Protein AF-A0A9W6JXA4-F1 (afdb_monomer_lite)

Secondary structure (DSSP, 8-state):
--HHHHHHHHHHHHHHHH--EEEEE-TTS-EEEEETTSS-EEEESSHHHHHHHHHHHTTT-GGGEEE-SSPP----

Radius of gyration: 13.72 Å; chains: 1; bounding box: 45×22×25 Å

Sequence (76 aa):
MKRLKHALAARIVPIANTLRFAVGRDRLGHWIALELQGRGGGFFRSREAALHYAVTECGGRRSAVRLVRRPLLLSL

Structure (mmCIF, N/CA/C/O backbone):
data_AF-A0A9W6JXA4-F1
#
_entry.id   AF-A0A9W6JXA4-F1
#
loop_
_atom_site.group_PDB
_atom_site.id
_atom_site.type_symbol
_atom_site.label_atom_id
_atom_site.label_alt_id
_atom_site.label_comp_id
_atom_site.label_asym_id
_atom_site.label_entity_id
_atom_site.label_seq_id
_atom_site.pdbx_PDB_ins_code
_atom_site.Cartn_x
_atom_site.Cartn_y
_atom_site.Cartn_z
_atom_site.occupancy
_atom_site.B_iso_or_equiv
_atom_site.auth_seq_id
_atom_site.auth_comp_id
_atom_site.auth_asym_id
_atom_site.auth_atom_id
_atom_site.pdbx_PDB_model_num
ATOM 1 N N . MET A 1 1 ? 32.779 4.936 -12.525 1.00 52.25 1 MET A N 1
ATOM 2 C CA . MET A 1 1 ? 31.783 4.394 -11.561 1.00 52.25 1 MET A CA 1
ATOM 3 C C . MET A 1 1 ? 30.335 4.328 -12.120 1.00 52.25 1 MET A C 1
ATOM 5 O O . MET A 1 1 ? 29.390 4.616 -11.395 1.00 52.25 1 MET A O 1
ATOM 9 N N . LYS A 1 2 ? 30.106 3.940 -13.394 1.00 50.28 2 LYS A N 1
ATOM 10 C CA . LYS A 1 2 ? 28.759 3.962 -14.036 1.00 50.28 2 LYS A CA 1
ATOM 11 C C . LYS A 1 2 ? 28.063 2.590 -14.191 1.00 50.28 2 LYS A C 1
ATOM 13 O O . LYS A 1 2 ? 26.857 2.558 -14.426 1.00 50.28 2 LYS A O 1
ATOM 18 N N . ARG A 1 3 ? 28.773 1.462 -14.030 1.00 56.91 3 ARG A N 1
ATOM 19 C CA . ARG A 1 3 ? 28.223 0.110 -14.295 1.00 56.91 3 ARG A CA 1
ATOM 20 C C . ARG A 1 3 ? 27.417 -0.501 -13.138 1.00 56.91 3 ARG A C 1
ATOM 22 O O . ARG A 1 3 ? 26.453 -1.207 -13.402 1.00 56.91 3 ARG A O 1
ATOM 29 N N . LEU A 1 4 ? 27.737 -0.179 -11.879 1.00 57.69 4 LEU A N 1
ATOM 30 C CA . LEU A 1 4 ? 27.066 -0.782 -10.713 1.00 57.69 4 LEU A CA 1
ATOM 31 C C . LEU A 1 4 ? 25.585 -0.366 -10.590 1.00 57.69 4 LEU A C 1
ATOM 33 O O . LEU A 1 4 ? 24.730 -1.176 -10.245 1.00 57.69 4 LEU A O 1
ATOM 37 N N . LYS A 1 5 ? 25.274 0.890 -10.945 1.00 53.19 5 LYS A N 1
ATOM 38 C CA . LYS A 1 5 ? 23.921 1.468 -10.848 1.00 53.19 5 LYS A CA 1
ATOM 39 C C . LYS A 1 5 ? 22.922 0.770 -11.781 1.00 53.19 5 LYS A C 1
ATOM 41 O O . LYS A 1 5 ? 21.795 0.498 -11.386 1.00 53.19 5 LYS A O 1
ATOM 46 N N . HIS A 1 6 ? 23.364 0.439 -12.996 1.00 53.09 6 HIS A N 1
ATOM 47 C CA . HIS A 1 6 ? 22.533 -0.219 -14.007 1.00 53.09 6 HIS A CA 1
ATOM 48 C C . HIS A 1 6 ? 22.233 -1.681 -13.657 1.00 53.09 6 HIS A C 1
ATOM 50 O O . HIS A 1 6 ? 21.111 -2.131 -13.861 1.00 53.09 6 HIS A O 1
ATOM 56 N N . ALA A 1 7 ? 23.198 -2.410 -13.087 1.00 57.16 7 ALA A N 1
ATOM 57 C CA . ALA A 1 7 ? 23.003 -3.809 -12.702 1.00 57.16 7 ALA A CA 1
ATOM 58 C C . ALA A 1 7 ? 22.022 -3.964 -11.526 1.00 57.16 7 ALA A C 1
ATOM 60 O O . ALA A 1 7 ? 21.160 -4.840 -11.554 1.00 57.16 7 ALA A O 1
ATOM 61 N N . LEU A 1 8 ? 22.105 -3.088 -10.516 1.00 57.88 8 LEU A N 1
ATOM 62 C CA . LEU A 1 8 ? 21.144 -3.073 -9.407 1.00 57.88 8 LEU A CA 1
ATOM 63 C C . LEU A 1 8 ? 19.746 -2.675 -9.885 1.00 57.88 8 LEU A C 1
ATOM 65 O O . LEU A 1 8 ? 18.783 -3.364 -9.560 1.00 57.88 8 LEU A O 1
ATOM 69 N N . ALA A 1 9 ? 19.633 -1.637 -10.720 1.00 56.78 9 ALA A N 1
ATOM 70 C CA . ALA A 1 9 ? 18.356 -1.245 -11.312 1.00 56.78 9 ALA A CA 1
ATOM 71 C C . ALA A 1 9 ? 17.724 -2.402 -12.106 1.00 56.78 9 ALA A C 1
ATOM 73 O O . ALA A 1 9 ? 16.563 -2.732 -11.886 1.00 56.78 9 ALA A O 1
ATOM 74 N N . ALA A 1 10 ? 18.503 -3.100 -12.938 1.00 58.25 10 ALA A N 1
ATOM 75 C CA . ALA A 1 10 ? 18.030 -4.244 -13.717 1.00 58.25 10 ALA A CA 1
ATOM 76 C C . ALA A 1 10 ? 17.606 -5.455 -12.868 1.00 58.25 10 ALA A C 1
ATOM 78 O O . ALA A 1 10 ? 16.865 -6.293 -13.367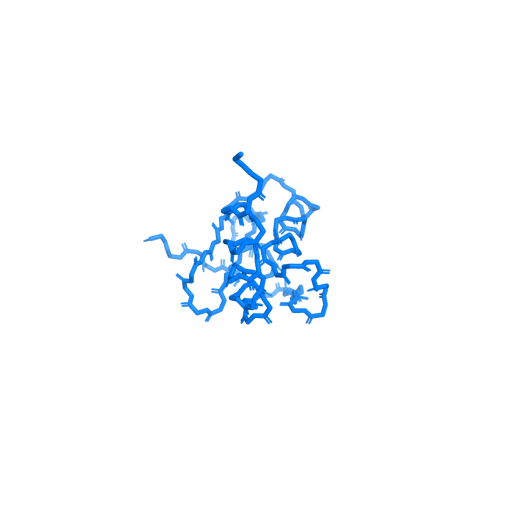 1.00 58.25 10 ALA A O 1
ATOM 79 N N . ARG A 1 11 ? 18.050 -5.563 -11.607 1.00 59.78 11 ARG A N 1
ATOM 80 C CA . ARG A 1 11 ? 17.662 -6.645 -10.681 1.00 59.78 11 ARG A CA 1
ATOM 81 C C . ARG A 1 11 ? 16.506 -6.256 -9.758 1.00 59.78 11 ARG A C 1
ATOM 83 O O . ARG A 1 11 ? 15.715 -7.111 -9.377 1.00 59.78 11 ARG A O 1
ATOM 90 N N . ILE A 1 12 ? 16.374 -4.969 -9.444 1.00 60.75 12 ILE A N 1
ATOM 91 C CA . ILE A 1 12 ? 15.241 -4.413 -8.694 1.00 60.75 12 ILE A CA 1
ATOM 92 C C . ILE A 1 12 ? 13.992 -4.368 -9.580 1.00 60.75 12 ILE A C 1
ATOM 94 O O . ILE A 1 12 ? 12.912 -4.722 -9.119 1.00 60.75 12 ILE A O 1
ATOM 98 N N . VAL A 1 13 ? 14.137 -4.027 -10.866 1.00 61.53 13 VAL A N 1
ATOM 99 C CA . VAL A 1 13 ? 13.032 -3.997 -11.839 1.00 61.53 13 VAL A CA 1
ATOM 100 C C . VAL A 1 13 ? 12.256 -5.322 -11.916 1.00 61.53 13 VAL A C 1
ATOM 102 O O . VAL A 1 13 ? 11.034 -5.259 -11.839 1.00 61.53 13 VAL A O 1
ATOM 105 N N . PRO A 1 14 ? 12.871 -6.519 -12.019 1.00 63.22 14 PRO A N 1
ATOM 106 C CA . PRO A 1 14 ? 12.125 -7.774 -12.023 1.00 63.22 14 PRO A CA 1
ATOM 107 C C . PRO A 1 14 ? 11.403 -8.038 -10.700 1.00 63.22 14 PRO A C 1
ATOM 109 O O . PRO A 1 14 ? 10.278 -8.525 -10.737 1.00 63.22 14 PRO A O 1
ATOM 112 N N . ILE A 1 15 ? 11.977 -7.665 -9.549 1.00 64.50 15 ILE A N 1
ATOM 113 C CA . ILE A 1 15 ? 11.302 -7.804 -8.246 1.00 64.50 15 ILE A CA 1
ATOM 114 C C . ILE A 1 15 ? 10.088 -6.870 -8.187 1.00 64.50 15 ILE A C 1
ATOM 116 O O . ILE A 1 15 ? 8.983 -7.339 -7.915 1.00 64.50 15 ILE A O 1
ATOM 120 N N . ALA A 1 16 ? 10.268 -5.597 -8.547 1.00 63.69 16 ALA A N 1
ATOM 121 C CA . ALA A 1 16 ? 9.204 -4.605 -8.697 1.00 63.69 16 ALA A CA 1
ATOM 122 C C . ALA A 1 16 ? 8.090 -5.102 -9.639 1.00 63.69 16 ALA A C 1
ATOM 124 O O . ALA A 1 16 ? 6.906 -4.999 -9.327 1.00 63.69 16 ALA A O 1
ATOM 125 N N . ASN A 1 17 ? 8.456 -5.764 -10.742 1.00 67.94 17 ASN A N 1
ATOM 126 C CA . ASN A 1 17 ? 7.523 -6.354 -11.709 1.00 67.94 17 ASN A CA 1
ATOM 127 C C . ASN A 1 17 ? 6.654 -7.487 -11.132 1.00 67.94 17 ASN A C 1
ATOM 129 O O . ASN A 1 17 ? 5.631 -7.836 -11.726 1.00 67.94 17 ASN A O 1
ATOM 133 N N . THR A 1 18 ? 7.072 -8.083 -10.010 1.00 79.19 18 THR A N 1
ATOM 134 C CA . THR A 1 18 ? 6.320 -9.125 -9.291 1.00 79.19 18 THR A CA 1
ATOM 135 C C . THR A 1 18 ? 5.536 -8.594 -8.097 1.00 79.19 18 THR A C 1
ATOM 137 O O . THR A 1 18 ? 4.714 -9.336 -7.551 1.00 79.19 18 THR A O 1
ATOM 140 N N . LEU A 1 19 ? 5.776 -7.351 -7.667 1.00 85.44 19 LEU A N 1
ATOM 141 C CA . LEU A 1 19 ? 5.008 -6.754 -6.581 1.00 85.44 19 LEU A CA 1
ATOM 142 C C . LEU A 1 19 ? 3.578 -6.511 -7.052 1.00 85.44 19 LEU A C 1
ATOM 144 O O . LEU A 1 19 ? 3.334 -6.092 -8.186 1.00 85.44 19 LEU A O 1
ATOM 148 N N . ARG A 1 20 ? 2.619 -6.790 -6.173 1.00 92.56 20 ARG A N 1
ATOM 149 C CA . ARG A 1 20 ? 1.204 -6.507 -6.414 1.00 92.56 20 ARG A CA 1
ATOM 150 C C . ARG A 1 20 ? 0.654 -5.804 -5.197 1.00 92.56 20 ARG A C 1
ATOM 152 O O . ARG A 1 20 ? 0.835 -6.288 -4.084 1.00 92.56 20 ARG A O 1
ATOM 159 N N . PHE A 1 21 ? -0.054 -4.705 -5.415 1.00 94.25 21 PHE A N 1
ATOM 160 C CA . PHE A 1 21 ? -0.583 -3.889 -4.330 1.00 94.25 21 PHE A CA 1
ATOM 161 C C . PHE A 1 21 ? -2.106 -3.837 -4.348 1.00 94.25 21 PHE A C 1
ATOM 163 O O . PHE A 1 21 ? -2.745 -3.741 -5.399 1.00 94.25 21 PHE A O 1
ATOM 170 N N . ALA A 1 22 ? -2.687 -3.834 -3.154 1.00 95.12 22 ALA A N 1
ATOM 171 C CA . ALA A 1 22 ? -4.030 -3.339 -2.912 1.00 95.12 22 ALA A CA 1
ATOM 172 C C . ALA A 1 22 ? -3.942 -1.926 -2.327 1.00 95.12 22 ALA A C 1
ATOM 174 O O . ALA A 1 22 ? -3.214 -1.698 -1.365 1.00 95.12 22 ALA A O 1
ATOM 175 N N . VAL A 1 23 ? -4.703 -0.989 -2.891 1.00 96.69 23 VAL A N 1
ATOM 176 C CA . VAL A 1 23 ? -4.838 0.371 -2.357 1.00 96.69 23 VAL A CA 1
ATOM 177 C C . VAL A 1 23 ? -6.276 0.591 -1.921 1.00 96.69 23 VAL A C 1
ATOM 179 O O . VAL A 1 23 ? -7.211 0.346 -2.682 1.00 96.69 23 VAL A O 1
ATOM 182 N N . GLY A 1 24 ? -6.465 1.048 -0.693 1.00 96.50 24 GLY A N 1
ATOM 183 C CA . GLY A 1 24 ? -7.783 1.190 -0.085 1.00 96.50 24 GLY A CA 1
ATOM 184 C C . GLY A 1 24 ? -7.719 2.006 1.191 1.00 96.50 24 GLY A C 1
ATOM 185 O O . GLY A 1 24 ? -6.678 2.572 1.511 1.00 96.50 24 GLY A O 1
ATOM 186 N N . ARG A 1 25 ? -8.835 2.075 1.912 1.00 97.12 25 ARG A N 1
ATOM 187 C CA . ARG A 1 25 ? -8.879 2.706 3.232 1.00 97.12 25 ARG A CA 1
ATOM 188 C C . ARG A 1 25 ? -8.853 1.662 4.335 1.00 97.12 25 ARG A C 1
ATOM 190 O O . ARG A 1 25 ? -9.322 0.551 4.108 1.00 97.12 25 ARG A O 1
ATOM 197 N N . ASP A 1 26 ? -8.342 2.005 5.507 1.00 94.62 26 ASP A N 1
ATOM 198 C CA . ASP A 1 26 ? -8.610 1.240 6.724 1.00 94.62 26 ASP A CA 1
ATOM 199 C C . ASP A 1 26 ? -10.012 1.546 7.281 1.00 94.62 26 ASP A C 1
ATOM 201 O O . ASP A 1 26 ? -10.809 2.265 6.671 1.00 94.62 26 ASP A O 1
ATOM 205 N N . ARG A 1 27 ? -10.331 0.979 8.449 1.00 93.19 27 ARG A N 1
ATOM 206 C CA . ARG A 1 27 ? -11.608 1.237 9.137 1.00 93.19 27 ARG A CA 1
ATOM 207 C C . ARG A 1 27 ? -11.725 2.661 9.693 1.00 93.19 27 ARG A C 1
ATOM 209 O O . ARG A 1 27 ? -12.841 3.100 9.943 1.00 93.19 27 ARG A O 1
ATOM 216 N N . LEU A 1 28 ? -10.607 3.358 9.881 1.00 92.25 28 LEU A N 1
ATOM 217 C CA . LEU A 1 28 ? -10.547 4.735 10.376 1.00 92.25 28 LEU A CA 1
ATOM 218 C C . LEU A 1 28 ? -10.572 5.766 9.232 1.00 92.25 28 LEU A C 1
ATOM 220 O O . LEU A 1 28 ? -10.705 6.960 9.474 1.00 92.25 28 LEU A O 1
ATOM 224 N N . GLY A 1 29 ? -10.492 5.311 7.978 1.00 93.38 29 GLY A N 1
ATOM 225 C CA . GLY A 1 29 ? -10.513 6.146 6.782 1.00 93.38 29 GLY A CA 1
ATOM 226 C C . GLY A 1 29 ? -9.132 6.535 6.247 1.00 93.38 29 GLY A C 1
ATOM 227 O O . GLY A 1 29 ? -9.069 7.232 5.229 1.00 93.38 29 GLY A O 1
ATOM 228 N N . HIS A 1 30 ? -8.039 6.074 6.859 1.00 95.31 30 HIS A N 1
ATOM 229 C CA . HIS A 1 30 ? -6.681 6.315 6.375 1.00 95.31 30 HIS A CA 1
ATOM 230 C C . HIS A 1 30 ? -6.420 5.542 5.092 1.00 95.31 30 HIS A C 1
ATOM 232 O O . HIS A 1 30 ? -6.847 4.397 4.950 1.00 95.31 30 HIS A O 1
ATOM 238 N N . TRP A 1 31 ? -5.682 6.138 4.158 1.00 97.19 31 TRP A N 1
ATOM 239 C CA . TRP A 1 31 ? -5.292 5.433 2.944 1.00 97.19 31 TRP A CA 1
ATOM 240 C C . TRP A 1 31 ? -4.145 4.468 3.225 1.00 97.19 31 TRP A C 1
ATOM 242 O O . TRP A 1 31 ? -3.166 4.830 3.866 1.00 97.19 31 TRP A O 1
ATOM 252 N N . ILE A 1 32 ? -4.257 3.251 2.706 1.00 96.31 32 ILE A N 1
ATOM 253 C CA . ILE A 1 32 ? -3.255 2.193 2.800 1.00 96.31 32 ILE A CA 1
ATOM 254 C C . ILE A 1 32 ? -2.867 1.755 1.391 1.00 96.31 32 ILE A C 1
ATOM 256 O O . ILE A 1 32 ? -3.737 1.541 0.542 1.00 96.31 32 ILE A O 1
ATOM 260 N N . ALA A 1 33 ? -1.568 1.554 1.177 1.00 96.19 33 ALA A N 1
ATOM 261 C CA . ALA A 1 33 ? -1.067 0.649 0.148 1.00 96.19 33 ALA A CA 1
ATOM 262 C C . ALA A 1 33 ? -0.523 -0.605 0.840 1.00 96.19 33 ALA A C 1
ATOM 264 O O . ALA A 1 33 ? 0.315 -0.497 1.730 1.00 96.19 33 ALA A O 1
ATOM 265 N N . LEU A 1 34 ? -1.013 -1.777 0.450 1.00 94.44 34 LEU A N 1
ATOM 266 C CA . LEU A 1 34 ? -0.626 -3.069 1.014 1.00 94.44 34 LEU A CA 1
ATOM 267 C C . LEU A 1 34 ? -0.091 -3.959 -0.106 1.00 94.44 34 LEU A C 1
ATOM 269 O O . LEU A 1 34 ? -0.832 -4.263 -1.045 1.00 94.44 34 LEU A O 1
ATOM 273 N N . GLU A 1 35 ? 1.167 -4.384 -0.015 1.00 92.88 35 GLU A N 1
ATOM 274 C CA . GLU A 1 35 ? 1.715 -5.396 -0.919 1.00 92.88 35 GLU A CA 1
ATOM 275 C C . GLU A 1 35 ? 1.195 -6.784 -0.521 1.00 92.88 35 GLU A C 1
ATOM 277 O O . GLU A 1 35 ? 1.171 -7.155 0.651 1.00 92.88 35 GLU A O 1
ATOM 282 N N . LEU A 1 36 ? 0.743 -7.562 -1.503 1.00 88.88 36 LEU A N 1
ATOM 283 C CA . LEU A 1 36 ? -0.003 -8.802 -1.265 1.00 88.88 36 LEU A CA 1
ATOM 284 C C . LEU A 1 36 ? 0.847 -9.980 -0.765 1.00 88.88 36 LEU A C 1
ATOM 286 O O . LEU A 1 36 ? 0.285 -11.023 -0.442 1.00 88.88 36 LEU A O 1
ATOM 290 N N . GLN A 1 37 ? 2.171 -9.868 -0.754 1.00 86.75 37 GLN A N 1
ATOM 291 C CA . GLN A 1 37 ? 3.108 -10.874 -0.248 1.00 86.75 37 GLN A CA 1
ATOM 292 C C . GLN A 1 37 ? 3.869 -10.365 0.986 1.00 86.75 37 GLN A C 1
ATOM 294 O O . GLN A 1 37 ? 4.869 -10.963 1.374 1.00 86.75 37 GLN A O 1
ATOM 299 N N . GLY A 1 38 ? 3.418 -9.261 1.596 1.00 83.12 38 GLY A N 1
ATOM 300 C CA . GLY A 1 38 ? 4.021 -8.710 2.810 1.00 83.12 38 GLY A CA 1
ATOM 301 C C . GLY A 1 38 ? 5.387 -8.054 2.596 1.00 83.12 38 GLY A C 1
ATOM 302 O O . GLY A 1 38 ? 6.121 -7.859 3.557 1.00 83.12 38 GLY A O 1
ATOM 303 N N . ARG A 1 39 ? 5.758 -7.714 1.355 1.00 84.88 39 ARG A N 1
ATOM 304 C CA . ARG A 1 39 ? 7.079 -7.134 1.044 1.00 84.88 39 ARG A CA 1
ATOM 305 C C . ARG A 1 39 ? 7.141 -5.616 1.203 1.00 84.88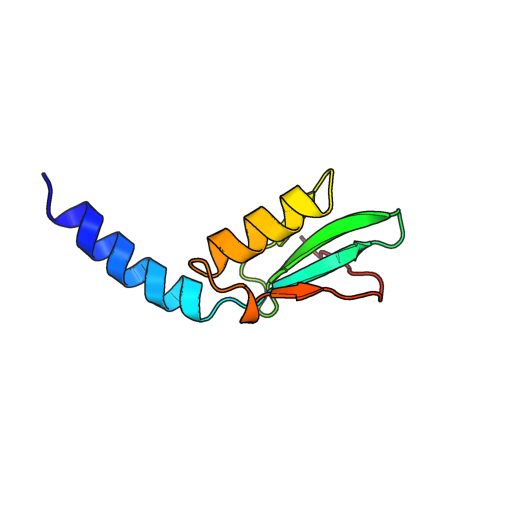 39 ARG A C 1
ATOM 307 O O . ARG A 1 39 ? 8.215 -5.037 1.081 1.00 84.88 39 ARG A O 1
ATOM 314 N N . GLY A 1 40 ? 6.004 -4.971 1.443 1.00 86.44 40 GLY A N 1
ATOM 315 C CA . GLY A 1 40 ? 5.931 -3.527 1.609 1.00 86.44 40 GLY A CA 1
ATOM 316 C C . GLY A 1 40 ? 4.510 -3.017 1.810 1.00 86.44 40 GLY A C 1
ATOM 317 O O . GLY A 1 40 ? 3.521 -3.735 1.643 1.00 86.44 40 GLY A O 1
ATOM 318 N N . GLY A 1 41 ? 4.409 -1.746 2.168 1.00 91.31 41 GLY A N 1
ATOM 319 C CA . GLY A 1 41 ? 3.145 -1.072 2.403 1.00 91.31 41 GLY A CA 1
ATOM 320 C C . GLY A 1 41 ? 3.306 0.145 3.300 1.00 91.31 41 GLY A C 1
ATOM 321 O O . GLY A 1 41 ? 4.407 0.472 3.738 1.00 91.31 41 GLY A O 1
ATOM 322 N N . GLY A 1 42 ? 2.200 0.830 3.565 1.00 94.31 42 GLY A N 1
ATOM 323 C CA . GLY A 1 42 ? 2.213 2.000 4.432 1.00 94.31 42 GLY A CA 1
ATOM 324 C C . GLY A 1 42 ? 0.866 2.693 4.550 1.00 94.31 42 GLY A C 1
ATOM 325 O O . GLY A 1 42 ? -0.063 2.426 3.781 1.00 94.31 42 GLY A O 1
ATOM 326 N N . PHE A 1 43 ? 0.800 3.609 5.512 1.00 95.62 43 PHE A N 1
ATOM 327 C CA . PHE A 1 43 ? -0.280 4.577 5.652 1.00 95.62 43 PHE A CA 1
ATOM 328 C C . PHE A 1 43 ? 0.047 5.854 4.882 1.00 95.62 43 PHE A C 1
ATOM 330 O O . PHE A 1 43 ? 1.183 6.327 4.864 1.00 95.62 43 PHE A O 1
ATOM 337 N N . PHE A 1 44 ? -0.974 6.443 4.274 1.00 95.75 44 PHE A N 1
ATOM 338 C CA . PHE A 1 44 ? -0.861 7.619 3.431 1.00 95.75 44 PHE A CA 1
ATOM 339 C C . PHE A 1 44 ? -1.943 8.635 3.778 1.00 95.75 44 PHE A C 1
ATOM 341 O O . PHE A 1 44 ? -3.076 8.301 4.125 1.00 95.75 44 PHE A O 1
ATOM 348 N N . ARG A 1 45 ? -1.586 9.911 3.613 1.00 93.75 45 ARG A N 1
ATOM 349 C CA . ARG A 1 45 ? -2.490 11.045 3.841 1.00 93.75 45 ARG A CA 1
ATOM 350 C C . ARG A 1 45 ? -3.582 11.163 2.774 1.00 93.75 45 ARG A C 1
ATOM 352 O O . ARG A 1 45 ? -4.638 11.719 3.048 1.00 93.75 45 ARG A O 1
ATOM 359 N N . SER A 1 46 ? -3.350 10.647 1.565 1.00 96.62 46 SER A N 1
ATOM 360 C CA . SER A 1 46 ? -4.301 10.720 0.452 1.00 96.62 46 SER A CA 1
ATOM 361 C C . SER A 1 46 ? -4.274 9.471 -0.429 1.00 96.62 46 SER A C 1
ATOM 363 O O . SER A 1 46 ? -3.330 8.673 -0.395 1.00 96.62 46 SER A O 1
ATOM 365 N N . ARG A 1 47 ? -5.319 9.324 -1.252 1.00 96.50 47 ARG A N 1
ATOM 366 C CA . ARG A 1 47 ? -5.451 8.238 -2.230 1.00 96.50 47 ARG A CA 1
ATOM 367 C C . ARG A 1 47 ? -4.343 8.308 -3.268 1.00 96.50 47 ARG A C 1
ATOM 369 O O . ARG A 1 47 ? -3.778 7.288 -3.646 1.00 96.50 47 ARG A O 1
ATOM 376 N N . GLU A 1 48 ? -4.064 9.516 -3.736 1.00 97.12 48 GLU A N 1
ATOM 377 C CA . GLU A 1 48 ? -3.102 9.813 -4.788 1.00 97.12 48 GLU A CA 1
ATOM 378 C C . GLU A 1 48 ? -1.696 9.435 -4.327 1.00 97.12 48 GLU A C 1
ATOM 380 O O . GLU A 1 48 ? -0.966 8.794 -5.078 1.00 97.12 48 GLU A O 1
ATOM 385 N N . ALA A 1 49 ? -1.351 9.735 -3.069 1.00 96.94 49 ALA A N 1
ATOM 386 C CA . ALA A 1 49 ? -0.076 9.341 -2.480 1.00 96.94 49 ALA A CA 1
ATOM 387 C C . ALA A 1 49 ? 0.065 7.811 -2.383 1.00 96.94 49 ALA A C 1
ATOM 389 O O . ALA A 1 49 ? 1.092 7.268 -2.789 1.00 96.94 49 ALA A O 1
ATOM 390 N N . ALA A 1 50 ? -0.978 7.109 -1.923 1.00 96.88 50 ALA A N 1
ATOM 391 C CA . ALA A 1 50 ? -0.971 5.646 -1.837 1.00 96.88 50 ALA A CA 1
ATOM 392 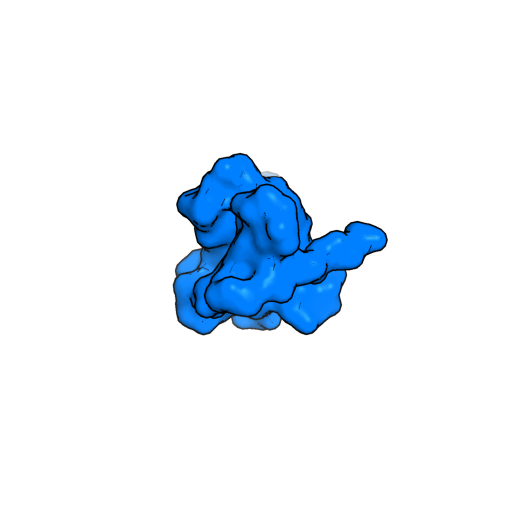C C . ALA A 1 50 ? -0.853 4.977 -3.220 1.00 96.88 50 ALA A C 1
ATOM 394 O O . ALA A 1 50 ? -0.095 4.022 -3.395 1.00 96.88 50 ALA A O 1
ATOM 395 N N . LEU A 1 51 ? -1.576 5.493 -4.220 1.00 96.00 51 LEU A N 1
ATOM 396 C CA . LEU A 1 51 ? -1.498 5.010 -5.601 1.00 96.00 51 LEU A CA 1
ATOM 397 C C . LEU A 1 51 ? -0.130 5.286 -6.222 1.00 96.00 51 LEU A C 1
ATOM 399 O O . LEU A 1 51 ? 0.427 4.400 -6.866 1.00 96.00 51 LEU A O 1
ATOM 403 N N . HIS A 1 52 ? 0.413 6.489 -6.033 1.00 95.44 52 HIS A N 1
ATOM 404 C CA . HIS A 1 52 ? 1.726 6.853 -6.555 1.00 95.44 52 HIS A CA 1
ATOM 405 C C . HIS A 1 52 ? 2.815 5.936 -5.996 1.00 95.44 52 HIS A C 1
ATOM 407 O O . HIS A 1 52 ? 3.623 5.409 -6.761 1.00 95.44 52 HIS A O 1
ATOM 413 N N . TYR A 1 53 ? 2.801 5.697 -4.682 1.00 94.56 53 TYR A N 1
ATOM 414 C CA . TYR A 1 53 ? 3.703 4.748 -4.037 1.00 94.56 53 TYR A CA 1
ATOM 415 C C . TYR A 1 53 ? 3.573 3.348 -4.651 1.00 94.56 53 TYR A C 1
ATOM 417 O O . TYR A 1 53 ? 4.542 2.832 -5.198 1.00 94.56 53 TYR A O 1
ATOM 425 N N . ALA A 1 54 ? 2.364 2.776 -4.669 1.00 94.25 54 ALA A N 1
ATOM 4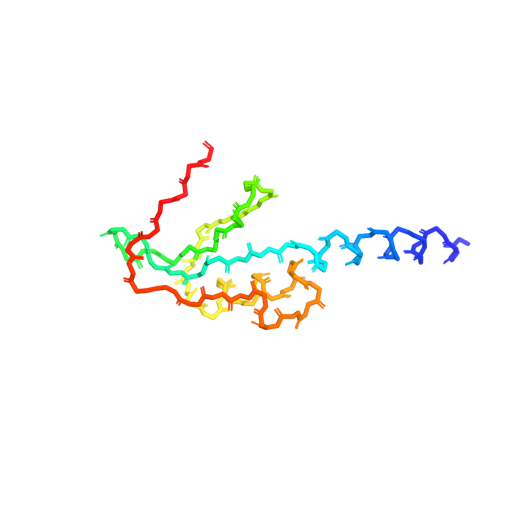26 C CA . ALA A 1 54 ? 2.132 1.426 -5.181 1.00 94.25 54 ALA A CA 1
ATOM 427 C C . ALA A 1 54 ? 2.563 1.255 -6.651 1.00 94.25 54 ALA A C 1
ATOM 429 O O . ALA A 1 54 ? 3.164 0.248 -7.016 1.00 94.25 54 ALA A O 1
ATOM 430 N N . 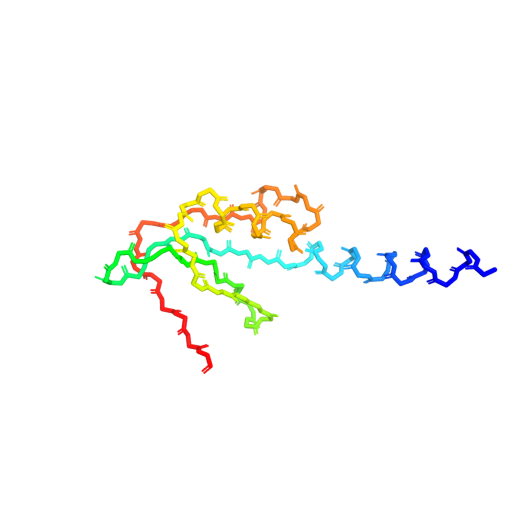VAL A 1 55 ? 2.281 2.243 -7.508 1.00 93.00 55 VAL A N 1
ATOM 431 C CA . VAL A 1 55 ? 2.691 2.213 -8.921 1.00 93.00 55 VAL A CA 1
ATOM 432 C C . VAL A 1 55 ? 4.208 2.292 -9.053 1.00 93.00 55 VAL A C 1
ATOM 434 O O . VAL A 1 55 ? 4.772 1.574 -9.877 1.00 93.00 55 VAL A O 1
ATOM 437 N N . THR A 1 56 ? 4.860 3.137 -8.256 1.00 91.25 56 THR A N 1
ATOM 438 C CA . THR A 1 56 ? 6.322 3.282 -8.260 1.00 91.25 56 THR A CA 1
ATOM 439 C C . THR A 1 56 ? 6.996 1.975 -7.839 1.00 91.25 56 THR A C 1
ATOM 441 O O . THR A 1 56 ? 7.860 1.482 -8.562 1.00 91.25 56 THR A O 1
ATOM 444 N N . GLU A 1 57 ? 6.537 1.360 -6.746 1.00 89.00 57 GLU A N 1
ATOM 445 C CA . GLU A 1 57 ? 7.056 0.077 -6.248 1.00 89.00 57 GLU A CA 1
ATOM 446 C C . GLU A 1 57 ? 6.821 -1.077 -7.238 1.00 89.00 57 GLU A C 1
ATOM 448 O O . GLU A 1 57 ? 7.664 -1.956 -7.385 1.00 89.00 57 GLU A O 1
ATOM 453 N N . CYS A 1 58 ? 5.722 -1.052 -7.999 1.00 87.06 58 CYS A N 1
ATOM 454 C CA . CYS A 1 58 ? 5.453 -2.008 -9.080 1.00 87.06 58 CYS A CA 1
ATOM 455 C C . CYS A 1 58 ? 6.229 -1.736 -10.387 1.00 87.06 58 CYS A C 1
ATOM 457 O O . CYS A 1 58 ? 5.862 -2.263 -11.443 1.00 87.06 58 CYS A O 1
ATOM 459 N N . GLY A 1 59 ? 7.243 -0.865 -10.378 1.00 86.06 59 GLY A N 1
ATOM 460 C CA . GLY A 1 59 ? 8.012 -0.518 -11.578 1.00 86.06 59 GLY A CA 1
ATOM 461 C C . GLY A 1 59 ? 7.189 0.227 -12.637 1.00 86.06 59 GLY A C 1
ATOM 462 O O . GLY A 1 59 ? 7.415 0.060 -13.833 1.00 86.06 59 GLY A O 1
ATOM 463 N N . GLY A 1 60 ? 6.188 1.006 -12.217 1.00 85.69 60 GLY A N 1
ATOM 464 C CA . GLY A 1 60 ? 5.304 1.786 -13.090 1.00 85.69 60 GLY A CA 1
ATOM 465 C C . GLY A 1 60 ? 4.041 1.053 -13.557 1.00 85.69 60 GLY A C 1
ATOM 466 O O . GLY A 1 60 ? 3.203 1.633 -14.254 1.00 85.69 60 GLY A O 1
ATOM 467 N N . ARG A 1 61 ? 3.846 -0.215 -13.174 1.00 85.94 61 ARG A N 1
ATOM 468 C CA . ARG A 1 61 ? 2.717 -1.029 -13.649 1.00 85.94 61 ARG A CA 1
ATOM 469 C C . ARG A 1 61 ? 1.426 -0.759 -12.895 1.00 85.94 61 ARG A C 1
ATOM 471 O O . ARG A 1 61 ? 1.104 -1.416 -11.911 1.00 85.94 61 ARG A O 1
ATOM 478 N N . ARG A 1 62 ? 0.597 0.121 -13.453 1.00 87.56 62 ARG A N 1
ATOM 479 C CA . ARG A 1 62 ? -0.751 0.405 -12.927 1.00 87.56 62 ARG A CA 1
ATOM 480 C C . ARG A 1 62 ? -1.655 -0.829 -12.842 1.00 87.56 62 ARG A C 1
ATOM 482 O O . ARG A 1 62 ? -2.446 -0.920 -11.916 1.00 87.56 62 ARG A O 1
ATOM 489 N N . SER A 1 63 ? -1.515 -1.797 -13.752 1.00 89.75 63 SER A N 1
ATOM 490 C CA . SER A 1 63 ? -2.293 -3.048 -13.724 1.00 89.75 63 SER A CA 1
ATOM 491 C C . SER A 1 63 ? -1.947 -3.971 -12.549 1.00 89.75 63 SER A C 1
ATOM 493 O O . SER A 1 63 ? -2.737 -4.851 -12.219 1.00 89.75 63 SER A O 1
ATOM 495 N N . ALA A 1 64 ? -0.792 -3.774 -11.903 1.00 90.81 64 ALA 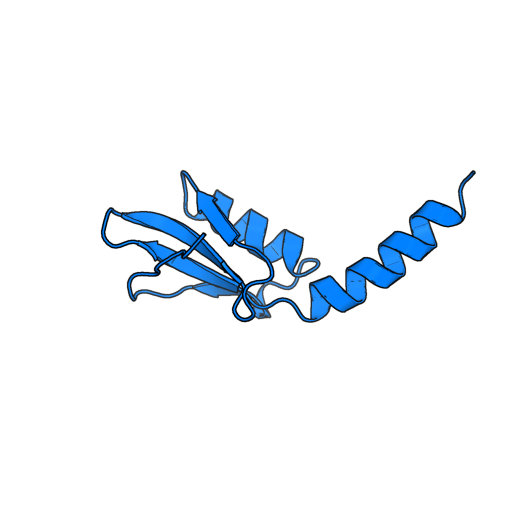A N 1
ATOM 496 C CA . ALA A 1 64 ? -0.398 -4.502 -10.696 1.00 90.81 64 ALA A CA 1
ATOM 497 C C . ALA A 1 64 ? -0.962 -3.874 -9.405 1.00 90.81 64 ALA A C 1
ATOM 499 O O . ALA A 1 64 ? -0.794 -4.435 -8.320 1.00 90.81 64 ALA A O 1
ATOM 500 N N . VAL A 1 65 ? -1.657 -2.736 -9.519 1.00 94.38 65 VAL A N 1
ATOM 501 C CA . VAL A 1 65 ? -2.295 -2.029 -8.408 1.00 94.38 65 VAL A CA 1
ATOM 502 C C . VAL A 1 65 ? -3.806 -2.171 -8.523 1.00 94.38 65 VAL A C 1
ATOM 504 O O . VAL A 1 65 ? -4.412 -1.781 -9.520 1.00 94.38 65 VAL A O 1
ATOM 507 N N . ARG A 1 66 ? -4.445 -2.697 -7.478 1.00 95.50 66 ARG A N 1
ATOM 508 C CA . ARG A 1 66 ? -5.902 -2.821 -7.416 1.00 95.50 66 ARG A CA 1
ATOM 509 C C . ARG A 1 66 ? -6.475 -1.897 -6.354 1.00 95.50 66 ARG A C 1
ATOM 511 O O . ARG A 1 66 ? -6.129 -2.012 -5.181 1.00 95.50 66 ARG A O 1
ATOM 518 N N . LEU A 1 67 ? -7.408 -1.034 -6.748 1.00 94.88 67 LEU A N 1
ATOM 519 C CA . LEU A 1 67 ? -8.194 -0.269 -5.787 1.00 94.88 67 LEU A CA 1
ATOM 520 C C . LEU A 1 67 ? -9.243 -1.185 -5.146 1.00 94.88 67 LEU A C 1
ATOM 522 O O . LEU A 1 67 ? -9.993 -1.862 -5.852 1.00 94.88 67 LEU A O 1
ATOM 526 N N . VAL A 1 68 ? -9.317 -1.206 -3.821 1.00 94.88 68 VAL A N 1
ATOM 527 C CA . VAL A 1 68 ? -10.306 -1.995 -3.082 1.00 94.88 68 VAL A CA 1
ATOM 528 C C . VAL A 1 68 ? -11.239 -1.090 -2.288 1.00 94.88 68 VAL A C 1
ATOM 530 O O . VAL A 1 68 ? -10.835 -0.058 -1.759 1.00 94.88 68 VAL A O 1
ATOM 533 N N . ARG A 1 69 ? -12.513 -1.490 -2.214 1.00 90.81 69 ARG A N 1
ATOM 534 C CA . ARG A 1 69 ? -13.539 -0.789 -1.423 1.00 90.81 69 ARG A CA 1
ATOM 535 C C . ARG A 1 69 ? -13.670 -1.329 -0.001 1.00 90.81 69 ARG A C 1
ATOM 537 O O . ARG A 1 69 ? -14.131 -0.617 0.879 1.00 90.81 69 ARG A O 1
ATOM 544 N N . ARG A 1 70 ? -13.279 -2.588 0.214 1.00 92.00 70 ARG A N 1
ATOM 545 C CA . ARG A 1 70 ? -13.259 -3.199 1.546 1.00 92.00 70 ARG A CA 1
ATOM 546 C C . ARG A 1 70 ? -12.117 -2.619 2.385 1.00 92.00 70 ARG A C 1
ATOM 548 O O . ARG A 1 70 ? -11.051 -2.385 1.807 1.00 92.00 70 ARG A O 1
ATOM 555 N N . PRO A 1 71 ? -12.309 -2.448 3.706 1.00 91.81 71 PRO A N 1
ATOM 556 C CA . PRO A 1 71 ? -11.250 -1.975 4.579 1.00 91.81 71 PRO A CA 1
ATOM 557 C C . PRO A 1 71 ? -10.000 -2.850 4.482 1.00 91.81 71 PRO A C 1
ATOM 559 O O . PRO A 1 71 ? -10.092 -4.081 4.501 1.00 91.81 71 PRO A O 1
ATOM 562 N N . LEU A 1 72 ? -8.844 -2.209 4.365 1.00 90.62 72 LEU A N 1
ATOM 563 C CA . LEU A 1 72 ? -7.542 -2.851 4.468 1.00 90.62 72 LEU A CA 1
ATOM 564 C C . LEU A 1 72 ? -7.047 -2.791 5.909 1.00 90.62 72 LEU A C 1
ATOM 566 O O . LEU A 1 72 ? -7.337 -1.852 6.646 1.00 90.62 72 LEU A O 1
ATOM 570 N N . LEU A 1 73 ? -6.275 -3.803 6.284 1.00 87.06 73 LEU A N 1
ATOM 571 C CA . LEU A 1 73 ? -5.502 -3.807 7.511 1.00 87.06 73 LEU A CA 1
ATOM 572 C C . LEU A 1 73 ? -4.036 -3.906 7.106 1.00 87.06 73 LEU A C 1
ATOM 574 O O . LEU A 1 73 ? -3.675 -4.800 6.341 1.00 87.06 73 LEU A O 1
ATOM 578 N N . LEU A 1 74 ? -3.218 -2.983 7.596 1.00 81.69 74 LEU A N 1
ATOM 579 C CA . LEU A 1 74 ? -1.773 -3.107 7.514 1.00 81.69 74 LEU A CA 1
ATOM 580 C C . LEU A 1 74 ? -1.299 -3.662 8.856 1.00 81.69 74 LEU A C 1
ATOM 582 O O . LEU A 1 74 ? -1.378 -2.969 9.867 1.00 81.69 74 LEU A O 1
ATOM 586 N N . SER A 1 75 ? -0.873 -4.922 8.868 1.00 71.06 75 SER A N 1
ATOM 587 C CA . SER A 1 75 ? -0.106 -5.472 9.984 1.00 71.06 75 SER A CA 1
ATOM 588 C C . SER A 1 75 ? 1.360 -5.124 9.740 1.00 71.06 75 SER A C 1
ATOM 590 O O . SER A 1 75 ? 1.942 -5.630 8.777 1.00 71.06 75 SER A O 1
ATOM 592 N N . LEU A 1 76 ? 1.897 -4.208 10.546 1.00 59.22 76 LEU A N 1
ATOM 593 C CA . LEU A 1 76 ? 3.328 -3.901 10.594 1.00 59.22 76 LEU A CA 1
ATOM 594 C C . LEU A 1 76 ? 4.078 -4.981 11.375 1.00 59.22 76 LEU A C 1
ATOM 596 O O . LEU A 1 76 ? 3.485 -5.497 12.350 1.00 59.22 76 LEU A O 1
#

pLDDT: mean 83.85, std 14.95, range [50.28, 97.19]

Organism: NCBI:txid1282440

Foldseek 3Di:
DPPVVVVVVVVQQVVLLPWAWEWEAAPVGWIKIATPVRPDIDTDPDSVVSQVVNCVSSVNDSVSYHYDHDHDDDDD